Protein AF-A0A348WHV7-F1 (afdb_monomer_lite)

pLDDT: mean 79.46, std 9.99, range [37.06, 93.69]

InterPro domains:
  IPR006008 Inner membrane-spanning protein YciB [PF04279] (10-159)
  IPR006008 Inner membrane-spanning protein YciB [PTHR36917] (11-159)

Foldseek 3Di:
DDQPPDDVVLLVCLVCVLVVQLVVQCVVQQVPWDQDPNDTAGSNLVSLVVSLVSNVVSQVVSCVRRVDDQPLNVVVNVLSCVLSVVCNVVSDPLSVLCSLLVVLCVLLVVLVVCLVVLHQVVCSRCVCVDVDDSVRSSVVSVVSSVVSNVSSVVSVVVSD

Secondary structure (DSSP, 8-state):
-------HHHHHHHHHHHHHHHHHHHHHHTT-EEEETTEEEEHHHHHHHHHHHHHHHHHHHHHHHHS---HHHHHHHHHIIIIIHHHHHH--HHHHHHHHHHHHHHHHHHHHHHHHTT--HHHHHHTT-S---HHHHHHHHHHHHHHHHHHHHHHHHHH-

Organism: NCBI:txid314263

Radius of gyration: 18.77 Å; chains: 1; bounding box: 49×24×53 Å

Sequence (160 aa):
MAEKKINGALKTALELGPIAAFFVAYLWLKDEVFTIGGTEYDGFVVVTAGFIPVFLASIAALWWLTGHLSRMQVVTAVLIVVFGGLSVWFNDPRFFKMKPTIIYLLFGGVLGAGLLRGQSYLQSLMDGLMPLTHEGWMILTRRLMIFFFGLAILNEVIWR

Structure (mmCIF, N/CA/C/O backbone):
data_AF-A0A348WHV7-F1
#
_entry.id   AF-A0A348WHV7-F1
#
loop_
_atom_site.group_PDB
_atom_site.id
_atom_site.type_symbol
_atom_site.label_atom_id
_atom_site.label_alt_id
_atom_site.label_comp_id
_atom_site.label_asym_id
_atom_site.label_entity_id
_atom_site.label_seq_id
_atom_site.pdbx_PDB_ins_code
_atom_site.Cartn_x
_atom_site.Cartn_y
_atom_site.Cartn_z
_atom_site.occupancy
_atom_site.B_iso_or_equiv
_atom_site.auth_seq_id
_atom_site.auth_comp_id
_atom_site.auth_asym_id
_atom_site.auth_atom_id
_atom_site.pdbx_PDB_model_num
ATOM 1 N N . MET A 1 1 ? -0.502 -4.013 29.887 1.00 39.75 1 MET A N 1
ATOM 2 C CA . MET A 1 1 ? 0.870 -3.956 29.341 1.00 39.75 1 MET A CA 1
ATOM 3 C C . MET A 1 1 ? 1.260 -2.493 29.258 1.00 39.75 1 MET A C 1
ATOM 5 O O . MET A 1 1 ? 0.430 -1.705 28.830 1.00 39.75 1 MET A O 1
ATOM 9 N N . ALA A 1 2 ? 2.426 -2.123 29.788 1.00 37.06 2 ALA A N 1
ATOM 10 C CA . ALA A 1 2 ? 2.816 -0.727 29.972 1.00 37.06 2 ALA A CA 1
ATOM 11 C C . ALA A 1 2 ? 3.016 -0.026 28.621 1.00 37.06 2 ALA A C 1
ATOM 13 O O . ALA A 1 2 ? 3.843 -0.446 27.814 1.00 37.06 2 ALA A O 1
ATOM 14 N N . GLU A 1 3 ? 2.251 1.037 28.395 1.00 44.38 3 GLU A N 1
ATOM 15 C CA . GLU A 1 3 ? 2.344 1.915 27.235 1.00 44.38 3 GLU A CA 1
ATOM 16 C C . GLU A 1 3 ? 3.690 2.656 27.302 1.00 44.38 3 GLU A C 1
ATOM 18 O O . GLU A 1 3 ? 3.864 3.653 28.007 1.00 44.38 3 GLU A O 1
ATOM 23 N N . LYS A 1 4 ? 4.714 2.091 26.654 1.00 51.78 4 LYS A N 1
ATOM 24 C CA . LYS A 1 4 ? 6.055 2.674 26.629 1.00 51.78 4 LYS A CA 1
ATOM 25 C C . LYS A 1 4 ? 5.971 3.930 25.763 1.00 51.78 4 LYS A C 1
ATOM 27 O O . LYS A 1 4 ? 5.849 3.829 24.546 1.00 51.78 4 LYS A O 1
ATOM 32 N N . LYS A 1 5 ? 5.994 5.113 26.393 1.00 51.97 5 LYS A N 1
ATOM 33 C CA . LYS A 1 5 ? 6.048 6.418 25.712 1.00 51.97 5 LYS A CA 1
ATOM 34 C C . LYS A 1 5 ? 7.290 6.475 24.823 1.00 51.97 5 LYS A C 1
ATOM 36 O O . LYS A 1 5 ? 8.373 6.846 25.268 1.00 51.97 5 LYS A O 1
ATOM 41 N N . ILE A 1 6 ? 7.144 6.064 23.571 1.00 57.75 6 ILE A N 1
ATOM 42 C CA . ILE A 1 6 ? 8.167 6.250 22.550 1.00 57.75 6 ILE A CA 1
ATOM 43 C C . ILE A 1 6 ? 8.240 7.738 22.242 1.00 57.75 6 ILE A C 1
ATOM 45 O O . ILE A 1 6 ? 7.222 8.424 22.149 1.00 57.75 6 ILE A O 1
ATOM 49 N N . ASN A 1 7 ? 9.462 8.231 22.076 1.00 72.88 7 ASN A N 1
ATOM 50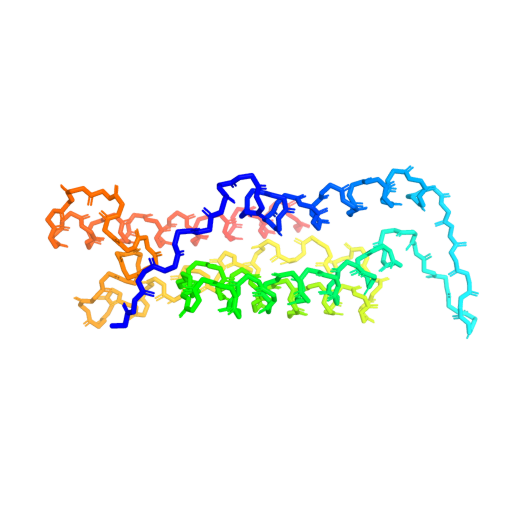 C CA . ASN A 1 7 ? 9.702 9.581 21.605 1.00 72.88 7 ASN A CA 1
ATOM 51 C C . ASN A 1 7 ? 9.074 9.714 20.207 1.00 72.88 7 ASN A C 1
ATOM 53 O O . ASN A 1 7 ? 9.477 8.990 19.298 1.00 72.88 7 ASN A O 1
ATOM 57 N N . GLY A 1 8 ? 8.067 10.575 20.031 1.00 72.69 8 GLY A N 1
ATOM 58 C CA . GLY A 1 8 ? 7.289 10.662 18.784 1.00 72.69 8 GLY A CA 1
ATOM 59 C C . GLY A 1 8 ? 8.166 10.820 17.537 1.00 72.69 8 GLY A C 1
ATOM 60 O O . GLY A 1 8 ? 7.876 10.230 16.503 1.00 72.69 8 GLY A O 1
ATOM 61 N N . ALA A 1 9 ? 9.311 11.496 17.677 1.00 77.69 9 ALA A N 1
ATOM 62 C CA . ALA A 1 9 ? 10.325 11.616 16.634 1.00 77.69 9 ALA A CA 1
ATOM 63 C C . ALA A 1 9 ? 10.905 10.265 16.172 1.00 77.69 9 ALA A C 1
ATOM 65 O O . ALA A 1 9 ? 11.105 10.071 14.978 1.00 77.69 9 ALA A O 1
ATOM 66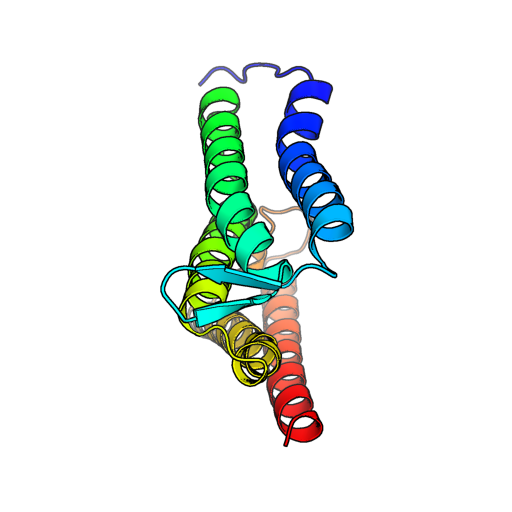 N N . LEU A 1 10 ? 11.137 9.314 17.084 1.00 74.81 10 LEU A N 1
ATOM 67 C CA . LEU A 1 10 ? 11.641 7.977 16.750 1.00 74.81 10 LEU A CA 1
ATOM 68 C C . LEU A 1 10 ? 10.591 7.158 15.991 1.00 74.81 10 LEU A C 1
ATOM 70 O O . LEU A 1 10 ? 10.928 6.461 15.039 1.00 74.81 10 LEU A O 1
ATOM 74 N N . LYS A 1 11 ? 9.316 7.271 16.383 1.00 71.75 11 LYS A N 1
ATOM 75 C CA . LYS A 1 11 ? 8.206 6.630 15.667 1.00 71.75 11 LYS A CA 1
ATOM 76 C C . LYS A 1 11 ? 8.105 7.171 14.239 1.00 71.75 11 LYS A C 1
ATOM 78 O O . LYS A 1 11 ? 8.117 6.395 13.292 1.00 71.75 11 LYS A O 1
ATOM 83 N N . THR A 1 12 ? 8.099 8.494 14.091 1.00 78.19 12 THR A N 1
ATOM 84 C CA . THR A 1 12 ? 8.073 9.159 12.785 1.00 78.19 12 THR A CA 1
ATOM 85 C C . THR A 1 12 ? 9.288 8.791 11.934 1.00 78.19 12 THR A C 1
ATOM 87 O O . THR A 1 12 ? 9.139 8.515 10.749 1.00 78.19 12 THR A O 1
ATOM 90 N N . ALA A 1 13 ? 10.485 8.729 12.525 1.00 80.69 13 ALA A N 1
ATOM 91 C CA . ALA A 1 13 ? 11.700 8.326 11.821 1.00 80.69 13 ALA A CA 1
ATOM 92 C C . ALA A 1 13 ? 11.646 6.870 11.335 1.00 80.69 13 ALA A C 1
ATOM 94 O O . ALA A 1 13 ? 12.113 6.585 10.240 1.00 80.69 13 ALA A O 1
ATOM 95 N N . LEU A 1 14 ? 11.059 5.952 12.106 1.00 74.62 14 LEU A N 1
ATOM 96 C CA . LEU A 1 14 ? 10.888 4.557 11.688 1.00 74.62 14 LEU A CA 1
ATOM 97 C C . LEU A 1 14 ? 9.803 4.381 10.618 1.00 74.62 14 LEU A C 1
ATOM 99 O O . LEU A 1 14 ? 9.926 3.495 9.778 1.00 74.62 14 LEU A O 1
ATOM 103 N N . GLU A 1 15 ? 8.764 5.218 10.622 1.00 76.19 15 GLU A N 1
ATOM 104 C CA . GLU A 1 15 ? 7.695 5.181 9.616 1.00 76.19 15 GLU A CA 1
ATOM 105 C C . GLU A 1 15 ? 8.115 5.845 8.292 1.00 76.19 15 GLU A C 1
ATOM 107 O O . GLU A 1 15 ? 7.880 5.289 7.219 1.00 76.19 15 GLU A O 1
ATOM 112 N N . LEU A 1 16 ? 8.768 7.011 8.348 1.00 80.88 16 LEU A N 1
ATOM 113 C CA . LEU A 1 16 ? 9.193 7.769 7.162 1.00 80.88 16 LEU A CA 1
ATOM 114 C C . LEU A 1 16 ? 10.593 7.402 6.669 1.00 80.88 16 LEU A C 1
ATOM 116 O O . LEU A 1 16 ? 10.876 7.573 5.486 1.00 80.88 16 LEU A O 1
ATOM 120 N N . GLY A 1 17 ? 11.468 6.905 7.540 1.00 81.31 17 GLY A N 1
ATOM 121 C CA . GLY A 1 17 ? 12.864 6.595 7.223 1.00 81.31 17 GLY A CA 1
ATOM 122 C C . GLY A 1 17 ? 13.029 5.641 6.040 1.00 81.31 17 GLY A C 1
ATOM 123 O O . GLY A 1 17 ? 13.754 5.989 5.110 1.00 81.31 17 GLY A O 1
ATOM 124 N N . PRO A 1 18 ? 12.328 4.492 5.995 1.00 80.06 18 PRO A N 1
ATOM 125 C CA . PRO A 1 18 ? 12.404 3.566 4.864 1.00 80.06 18 PRO A CA 1
ATOM 126 C C . PRO A 1 18 ? 11.937 4.198 3.561 1.00 80.06 18 PRO A C 1
ATOM 128 O O . PRO A 1 18 ? 12.527 3.968 2.511 1.00 80.06 18 PRO A O 1
ATOM 131 N N . ILE A 1 19 ? 10.878 5.005 3.632 1.00 82.31 19 ILE A N 1
ATOM 132 C CA . ILE A 1 19 ? 10.289 5.669 2.470 1.00 82.31 19 ILE A CA 1
ATOM 133 C C . ILE A 1 19 ? 11.267 6.717 1.933 1.00 82.31 19 ILE A C 1
ATOM 135 O O . ILE A 1 19 ? 11.534 6.757 0.736 1.00 82.31 19 ILE A O 1
ATOM 139 N N . ALA A 1 20 ? 11.854 7.529 2.813 1.00 84.44 20 ALA A N 1
ATOM 140 C CA . ALA A 1 20 ? 12.868 8.507 2.443 1.00 84.44 20 ALA A CA 1
ATOM 141 C C . ALA A 1 20 ? 14.120 7.829 1.864 1.00 84.44 20 ALA A C 1
ATOM 143 O O . ALA A 1 20 ? 14.610 8.244 0.817 1.00 84.44 20 ALA A O 1
ATOM 144 N N . ALA A 1 21 ? 14.598 6.752 2.496 1.00 82.88 21 ALA A N 1
ATOM 145 C CA . ALA A 1 21 ? 15.736 5.974 2.014 1.00 82.88 21 ALA A CA 1
ATOM 146 C C . ALA A 1 21 ? 15.470 5.364 0.630 1.00 82.88 21 ALA A C 1
ATOM 148 O O . ALA A 1 21 ? 16.330 5.444 -0.244 1.00 82.88 21 ALA A O 1
ATOM 149 N N . PHE A 1 22 ? 14.265 4.828 0.402 1.00 82.50 22 PHE A N 1
ATOM 150 C CA . PHE A 1 22 ? 13.832 4.362 -0.916 1.00 82.50 22 PHE A CA 1
ATOM 151 C C . PHE A 1 22 ? 13.867 5.476 -1.950 1.00 82.50 22 PHE A C 1
ATOM 153 O O . PHE A 1 22 ? 14.415 5.277 -3.024 1.00 82.50 22 PHE A O 1
ATOM 160 N N . PHE A 1 23 ? 13.316 6.649 -1.633 1.00 82.06 23 PHE A N 1
ATOM 161 C CA . PHE A 1 23 ? 13.299 7.776 -2.561 1.00 82.06 23 PHE A CA 1
ATOM 162 C C . PHE A 1 23 ? 14.706 8.247 -2.929 1.00 82.06 23 PHE A C 1
ATOM 164 O O . PHE A 1 23 ? 14.975 8.478 -4.104 1.00 82.06 23 PHE A O 1
ATOM 171 N N . VAL A 1 24 ? 15.607 8.358 -1.950 1.00 85.38 24 VAL A N 1
ATOM 172 C CA . VAL A 1 24 ? 17.004 8.745 -2.197 1.00 85.38 24 VAL A CA 1
ATOM 173 C C . VAL A 1 24 ? 17.702 7.704 -3.071 1.00 85.38 24 VAL A C 1
ATOM 175 O O . VAL A 1 24 ? 18.287 8.061 -4.091 1.00 85.38 24 VAL A O 1
ATOM 178 N N . ALA A 1 25 ? 17.584 6.419 -2.726 1.00 80.75 25 ALA A N 1
ATOM 179 C CA . ALA A 1 25 ? 18.166 5.335 -3.512 1.00 80.75 25 ALA A CA 1
ATOM 180 C C . ALA A 1 25 ? 17.583 5.281 -4.934 1.00 80.75 25 ALA A C 1
ATOM 182 O O . ALA A 1 25 ? 18.325 5.130 -5.899 1.00 80.75 25 ALA A O 1
ATOM 183 N N . TYR A 1 26 ? 16.269 5.470 -5.076 1.00 79.88 26 TYR A N 1
ATOM 184 C CA . TYR A 1 26 ? 15.592 5.500 -6.366 1.00 79.88 26 TYR A CA 1
ATOM 185 C C . TYR A 1 26 ? 16.087 6.656 -7.228 1.00 79.88 26 TYR A C 1
ATOM 187 O O . TYR A 1 26 ? 16.448 6.438 -8.374 1.00 79.88 26 TYR A O 1
ATOM 195 N N . LEU A 1 27 ? 16.170 7.87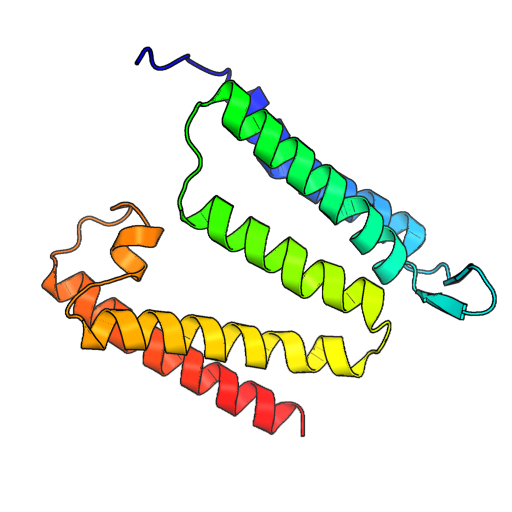5 -6.693 1.00 81.06 27 LEU A N 1
ATOM 196 C CA . LEU A 1 27 ? 16.641 9.026 -7.465 1.00 81.06 27 LEU A CA 1
ATOM 197 C C . LEU A 1 27 ? 18.089 8.879 -7.940 1.00 81.06 27 LEU A C 1
ATOM 199 O O . LEU A 1 27 ? 18.415 9.399 -9.002 1.00 81.06 27 LEU A O 1
ATOM 203 N N . TRP A 1 28 ? 18.935 8.182 -7.180 1.00 80.88 28 TRP A N 1
ATOM 204 C CA . TRP A 1 28 ? 20.326 7.931 -7.557 1.00 80.88 28 TRP A CA 1
ATOM 205 C C . TRP A 1 28 ? 20.494 6.814 -8.579 1.00 80.88 28 TRP A C 1
ATOM 207 O O . TRP A 1 28 ? 21.393 6.891 -9.406 1.00 80.88 28 TRP A O 1
ATOM 217 N N . LEU A 1 29 ? 19.653 5.783 -8.518 1.00 77.50 29 LEU A N 1
ATOM 218 C CA . LEU A 1 29 ? 19.841 4.560 -9.296 1.00 77.50 29 LEU A CA 1
ATOM 219 C C . LEU A 1 29 ? 18.843 4.426 -10.452 1.00 77.50 29 LEU A C 1
ATOM 221 O O . LEU A 1 29 ? 19.023 3.550 -11.281 1.00 77.50 29 LEU A O 1
ATOM 225 N N . LYS A 1 30 ? 17.800 5.265 -10.544 1.00 70.50 30 LYS A N 1
ATOM 226 C CA . LYS A 1 30 ? 16.719 5.121 -11.543 1.00 70.50 30 LYS A CA 1
ATOM 227 C C . LYS A 1 30 ? 17.180 5.142 -13.001 1.00 70.50 30 LYS A C 1
ATOM 229 O O . LYS A 1 30 ? 16.470 4.598 -13.835 1.00 70.50 30 LYS A O 1
ATOM 234 N N . ASP A 1 31 ? 18.306 5.791 -13.293 1.00 71.94 31 ASP A N 1
ATOM 235 C CA . ASP A 1 31 ? 18.845 5.924 -14.653 1.00 71.94 31 ASP A CA 1
ATOM 236 C C . ASP A 1 31 ? 19.938 4.869 -14.946 1.00 71.94 31 ASP A C 1
ATOM 238 O O . ASP A 1 31 ? 20.466 4.815 -16.054 1.00 71.94 31 ASP A O 1
ATOM 242 N N . GLU A 1 32 ? 20.269 4.020 -13.966 1.00 73.81 32 GLU A N 1
ATOM 243 C CA . GLU A 1 32 ? 21.269 2.954 -14.070 1.00 73.81 32 GLU A CA 1
ATOM 244 C C . GLU A 1 32 ? 20.595 1.605 -14.371 1.00 73.81 32 GLU A C 1
ATOM 246 O O . GLU A 1 32 ? 19.593 1.234 -13.751 1.00 73.81 32 GLU A O 1
ATOM 251 N N . VAL A 1 33 ? 21.184 0.840 -15.293 1.00 70.25 33 VAL A N 1
ATOM 252 C CA . VAL A 1 33 ? 20.780 -0.538 -15.603 1.00 70.25 33 VAL A CA 1
ATOM 253 C C . VAL A 1 33 ? 21.879 -1.472 -15.116 1.00 70.25 33 VAL A C 1
ATOM 255 O O . VAL A 1 33 ? 23.034 -1.366 -15.525 1.00 70.25 33 VAL A O 1
ATOM 258 N N . PHE A 1 34 ? 21.523 -2.393 -14.226 1.00 69.62 34 PHE A N 1
ATOM 259 C CA . PHE A 1 34 ? 22.458 -3.322 -13.605 1.00 69.62 34 PHE A CA 1
ATOM 260 C C . PHE A 1 34 ? 22.374 -4.689 -14.270 1.00 69.62 34 PHE A C 1
ATOM 262 O O . PHE A 1 34 ? 21.356 -5.375 -14.185 1.00 69.62 34 PHE A O 1
ATOM 269 N N . THR A 1 35 ? 23.467 -5.133 -14.885 1.00 67.44 35 THR A N 1
ATOM 270 C CA . THR A 1 35 ? 23.556 -6.479 -15.457 1.00 67.44 35 THR A CA 1
ATOM 271 C C . THR A 1 35 ? 24.023 -7.462 -14.382 1.00 67.44 35 THR A C 1
ATOM 273 O O . THR A 1 35 ? 25.215 -7.581 -14.104 1.00 67.44 35 THR A O 1
ATOM 276 N N . ILE A 1 36 ? 23.091 -8.182 -13.754 1.00 65.81 36 ILE A N 1
ATOM 277 C CA . ILE A 1 36 ? 23.404 -9.213 -12.752 1.00 65.81 36 ILE A CA 1
ATOM 278 C C . ILE A 1 36 ? 23.172 -10.578 -13.397 1.00 65.81 36 ILE A C 1
ATOM 280 O O . ILE A 1 36 ? 22.057 -10.894 -13.806 1.00 65.81 36 ILE A O 1
ATOM 284 N N . GLY A 1 37 ? 24.227 -11.390 -13.517 1.00 62.28 37 GLY A N 1
ATOM 285 C CA . GLY A 1 37 ? 24.125 -12.769 -14.016 1.00 62.28 37 GLY A CA 1
ATOM 286 C C . GLY A 1 37 ? 23.679 -12.915 -15.479 1.00 62.28 37 GLY A C 1
ATOM 287 O O . GLY A 1 37 ? 23.148 -13.959 -15.839 1.00 62.28 37 GLY A O 1
ATOM 288 N N . GLY A 1 38 ? 23.871 -11.886 -16.316 1.00 66.06 38 GLY A N 1
ATOM 289 C CA . GLY A 1 38 ? 23.441 -11.879 -17.725 1.00 66.06 38 GLY A CA 1
ATOM 290 C C . GLY A 1 38 ? 22.016 -11.363 -17.962 1.00 66.06 38 GLY A C 1
ATOM 291 O O . GLY A 1 38 ? 21.572 -11.326 -19.104 1.00 66.06 38 GLY A O 1
ATOM 292 N N . THR A 1 39 ? 21.318 -10.936 -16.907 1.0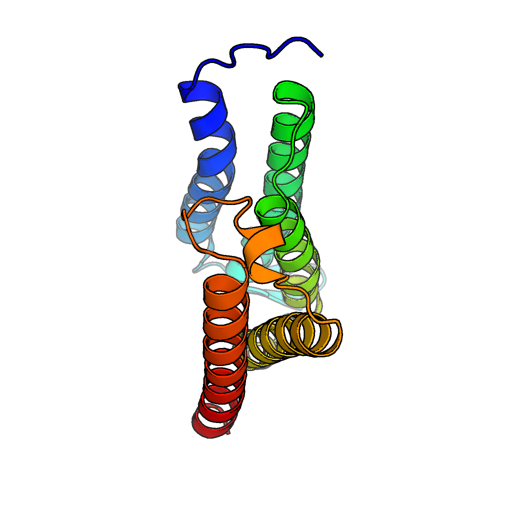0 66.62 39 THR A N 1
ATOM 293 C CA . THR A 1 39 ? 20.006 -10.274 -16.975 1.00 66.62 39 THR A CA 1
ATOM 294 C C . THR A 1 39 ? 20.128 -8.791 -16.638 1.00 66.62 39 THR A C 1
ATOM 296 O O . THR A 1 39 ? 20.776 -8.437 -15.652 1.00 66.62 39 THR A O 1
ATOM 299 N N . GLU A 1 40 ? 19.517 -7.936 -17.458 1.00 71.31 40 GLU A N 1
ATOM 300 C CA . GLU A 1 40 ? 19.440 -6.488 -17.240 1.00 71.31 40 GLU A CA 1
ATOM 301 C C . GLU A 1 40 ? 18.323 -6.173 -16.242 1.00 71.31 40 GLU A C 1
ATOM 303 O O . GLU A 1 40 ? 17.156 -6.495 -16.472 1.00 71.31 40 GLU A O 1
ATOM 308 N N . TYR A 1 41 ? 18.681 -5.562 -15.116 1.00 68.56 41 TYR A N 1
ATOM 309 C CA . TYR A 1 41 ? 17.739 -5.068 -14.121 1.00 68.56 41 TYR A CA 1
ATOM 310 C C . TYR A 1 41 ? 17.727 -3.548 -14.152 1.00 68.56 41 TYR A C 1
ATOM 312 O O . TYR A 1 41 ? 18.761 -2.913 -13.945 1.00 68.56 41 TYR A O 1
ATOM 320 N N . ASP A 1 42 ? 16.547 -2.963 -14.335 1.00 72.19 42 ASP A N 1
ATOM 321 C CA . ASP A 1 42 ? 16.371 -1.529 -14.132 1.00 72.19 42 ASP A CA 1
ATOM 322 C C . ASP A 1 42 ? 16.698 -1.152 -12.683 1.00 72.19 42 ASP A C 1
ATOM 324 O O . ASP A 1 42 ? 16.372 -1.881 -11.736 1.00 72.19 42 ASP A O 1
ATOM 328 N N . GLY A 1 43 ? 17.262 0.038 -12.482 1.00 69.31 43 GLY A N 1
ATOM 329 C CA . GLY A 1 43 ? 17.545 0.574 -11.155 1.00 69.31 43 GLY A CA 1
ATOM 330 C C . GLY A 1 43 ? 16.328 0.605 -10.229 1.00 69.31 43 GLY A C 1
ATOM 331 O O . GLY A 1 43 ? 16.462 0.419 -9.020 1.00 69.31 43 GLY A O 1
ATOM 332 N N . PHE A 1 44 ? 15.112 0.716 -10.777 1.00 73.31 44 PHE A N 1
ATOM 333 C CA . PHE A 1 44 ? 13.879 0.556 -10.003 1.00 73.31 44 PHE A CA 1
ATOM 334 C C . PHE A 1 44 ? 13.783 -0.820 -9.319 1.00 73.31 44 PHE A C 1
ATOM 336 O O . PHE A 1 44 ? 13.386 -0.909 -8.153 1.00 73.31 44 PHE A O 1
ATOM 343 N N . VAL A 1 45 ? 14.126 -1.900 -10.026 1.00 78.00 45 VAL A N 1
ATOM 344 C CA . VAL A 1 45 ? 14.041 -3.271 -9.507 1.00 78.00 45 VAL A CA 1
ATOM 345 C C . VAL A 1 45 ? 15.065 -3.486 -8.401 1.00 78.00 45 VAL A C 1
ATOM 347 O O . VAL A 1 45 ? 14.712 -3.995 -7.336 1.00 78.00 45 VAL A O 1
ATOM 350 N N . VAL A 1 46 ? 16.295 -3.018 -8.608 1.00 78.38 46 VAL A N 1
ATOM 351 C CA . VAL A 1 46 ? 17.374 -3.095 -7.612 1.00 78.38 46 VAL A CA 1
ATOM 352 C C . VAL A 1 46 ? 17.003 -2.329 -6.342 1.00 78.38 46 VAL A C 1
ATOM 354 O O . VAL A 1 46 ? 17.109 -2.853 -5.232 1.00 78.38 46 VAL A O 1
ATOM 357 N N . VAL A 1 47 ? 16.489 -1.108 -6.492 1.00 79.94 47 VAL A N 1
ATOM 358 C CA . VAL A 1 47 ? 16.074 -0.278 -5.355 1.00 79.94 47 VAL A CA 1
ATOM 359 C C . VAL A 1 47 ? 14.880 -0.891 -4.626 1.00 79.94 47 VAL A C 1
ATOM 361 O O . VAL A 1 47 ? 14.852 -0.907 -3.396 1.00 79.94 47 VAL A O 1
ATOM 364 N N . THR A 1 48 ? 13.916 -1.457 -5.354 1.00 80.81 48 THR A N 1
ATOM 365 C CA . THR A 1 48 ? 12.781 -2.171 -4.752 1.00 80.81 48 THR A CA 1
ATOM 366 C C . THR A 1 48 ? 13.249 -3.395 -3.963 1.00 80.81 48 THR A C 1
ATOM 368 O O . THR A 1 48 ? 12.792 -3.607 -2.839 1.00 80.81 48 THR A O 1
ATOM 371 N N . ALA A 1 49 ? 14.195 -4.167 -4.506 1.00 82.31 49 ALA A N 1
ATOM 372 C CA . ALA A 1 49 ? 14.772 -5.331 -3.840 1.00 82.31 49 ALA A CA 1
ATOM 373 C C . ALA A 1 49 ? 15.483 -4.961 -2.530 1.00 82.31 49 ALA A C 1
ATOM 375 O O . ALA A 1 49 ? 15.344 -5.681 -1.545 1.00 82.31 49 ALA A O 1
ATOM 376 N N . GLY A 1 50 ? 16.192 -3.827 -2.492 1.00 83.19 50 GLY A N 1
ATOM 377 C CA . GLY A 1 50 ? 16.817 -3.306 -1.272 1.00 83.19 50 GLY A CA 1
ATOM 378 C C . GLY A 1 50 ? 15.819 -2.690 -0.285 1.00 83.19 50 GLY A C 1
ATOM 379 O O . GLY A 1 50 ? 15.980 -2.810 0.928 1.00 83.19 50 GLY A O 1
ATOM 380 N N . PHE A 1 51 ? 14.751 -2.068 -0.778 1.00 84.81 51 PHE A N 1
ATOM 381 C CA . PHE A 1 51 ? 13.752 -1.427 0.072 1.00 84.81 51 PHE A CA 1
ATOM 382 C C . PHE A 1 51 ? 12.896 -2.409 0.856 1.00 84.81 51 PHE A C 1
ATOM 384 O O . PHE A 1 51 ? 12.643 -2.160 2.029 1.00 84.81 51 PHE A O 1
ATOM 391 N N . ILE A 1 52 ? 12.470 -3.521 0.254 1.00 86.38 52 ILE A N 1
ATOM 392 C CA . ILE A 1 52 ? 11.630 -4.519 0.934 1.00 86.38 52 ILE A CA 1
ATOM 393 C C . ILE A 1 52 ? 12.236 -4.978 2.278 1.00 86.38 52 ILE A C 1
ATOM 395 O O . ILE A 1 52 ? 11.538 -4.876 3.289 1.00 86.38 52 ILE A O 1
ATOM 399 N N . PRO A 1 53 ? 13.503 -5.439 2.363 1.00 87.06 53 PRO A N 1
ATOM 400 C CA . PRO A 1 53 ? 14.091 -5.864 3.630 1.00 87.06 53 PRO A CA 1
ATOM 401 C C . PRO A 1 53 ? 14.279 -4.704 4.613 1.00 87.06 53 PRO A C 1
ATOM 403 O O . PRO A 1 53 ? 14.049 -4.893 5.805 1.00 87.06 53 PRO A O 1
ATOM 406 N N . VAL A 1 54 ? 14.628 -3.500 4.143 1.00 86.56 54 VAL A N 1
ATOM 407 C CA . VAL A 1 54 ? 14.744 -2.309 5.007 1.00 86.56 54 VAL A CA 1
ATOM 408 C C . VAL A 1 54 ? 13.387 -1.940 5.604 1.00 86.56 54 VAL A C 1
ATOM 410 O O . VAL A 1 54 ? 13.268 -1.742 6.810 1.00 86.56 54 VAL A O 1
ATOM 413 N N . PHE A 1 55 ? 12.344 -1.908 4.779 1.00 87.44 55 PHE A N 1
ATOM 414 C CA . PHE A 1 55 ? 10.978 -1.631 5.195 1.00 87.44 55 PHE A CA 1
ATOM 415 C C . PHE A 1 55 ? 10.475 -2.664 6.209 1.00 87.44 55 PHE A C 1
ATOM 417 O O . PHE A 1 55 ? 9.930 -2.297 7.251 1.00 87.44 55 PHE A O 1
ATOM 424 N N . LEU A 1 56 ? 10.709 -3.954 5.947 1.00 88.00 56 LEU A N 1
ATOM 425 C CA . LEU A 1 56 ? 10.372 -5.025 6.883 1.00 88.00 56 LEU A CA 1
ATOM 426 C C . LEU A 1 56 ? 11.137 -4.904 8.202 1.00 88.00 56 LEU A C 1
ATOM 428 O O . LEU A 1 56 ? 10.533 -5.066 9.261 1.00 88.00 56 LEU A O 1
ATOM 432 N N . ALA A 1 57 ? 12.431 -4.583 8.159 1.00 88.25 57 ALA A N 1
ATOM 433 C CA . ALA A 1 57 ? 13.234 -4.367 9.357 1.00 88.25 57 ALA A CA 1
ATOM 434 C C . ALA A 1 57 ? 12.710 -3.181 10.178 1.00 88.25 57 ALA A C 1
ATOM 436 O O . ALA A 1 57 ? 12.620 -3.274 11.400 1.00 88.25 57 ALA A O 1
ATOM 437 N N . SER A 1 58 ? 12.295 -2.092 9.529 1.00 84.62 58 SER A N 1
ATOM 438 C CA . SER A 1 58 ? 11.709 -0.938 10.213 1.00 84.62 58 SER A CA 1
ATOM 439 C C . SER A 1 58 ? 10.340 -1.235 10.812 1.00 84.62 58 SER A C 1
ATOM 441 O O . SER A 1 58 ? 10.088 -0.826 11.943 1.00 84.62 58 SER A O 1
ATOM 443 N N . ILE A 1 59 ? 9.486 -2.001 10.128 1.00 85.25 59 ILE A N 1
ATOM 444 C CA . ILE A 1 59 ? 8.219 -2.483 10.698 1.00 85.25 59 ILE A CA 1
ATOM 445 C C . ILE A 1 59 ? 8.466 -3.423 11.882 1.00 85.25 59 ILE A C 1
ATOM 447 O O . ILE A 1 59 ? 7.792 -3.305 12.904 1.00 85.25 59 ILE A O 1
ATOM 451 N N . ALA A 1 60 ? 9.441 -4.328 11.785 1.00 86.12 60 ALA A N 1
ATOM 452 C CA . ALA A 1 60 ? 9.801 -5.231 12.874 1.00 86.12 60 ALA A CA 1
ATOM 453 C C . ALA A 1 60 ? 10.366 -4.468 14.082 1.00 86.12 60 ALA A C 1
ATOM 455 O O . ALA A 1 60 ? 9.985 -4.740 15.220 1.00 86.12 60 ALA A O 1
ATOM 456 N N . ALA A 1 61 ? 11.220 -3.469 13.845 1.00 85.00 61 ALA A N 1
ATOM 457 C CA . ALA A 1 61 ? 11.734 -2.586 14.885 1.00 85.00 61 ALA A CA 1
ATOM 458 C C . ALA A 1 61 ? 10.609 -1.768 15.530 1.00 85.00 61 ALA A C 1
ATOM 460 O O . ALA A 1 61 ? 10.550 -1.668 16.755 1.00 85.00 61 ALA A O 1
ATOM 461 N N . LEU A 1 62 ? 9.684 -1.233 14.724 1.00 81.25 62 LEU A N 1
ATOM 462 C CA . LEU A 1 62 ? 8.507 -0.525 15.218 1.00 81.25 62 LEU A CA 1
ATOM 463 C C . LEU A 1 62 ? 7.683 -1.441 16.120 1.00 81.25 62 LEU A C 1
ATOM 465 O O . LEU A 1 62 ? 7.396 -1.056 17.245 1.00 81.25 62 LEU A O 1
ATOM 469 N N . TRP A 1 63 ? 7.389 -2.664 15.674 1.00 84.06 63 TRP A N 1
ATOM 470 C CA . TRP A 1 63 ? 6.659 -3.654 16.461 1.00 84.06 63 TRP A CA 1
ATOM 471 C C . TRP A 1 63 ? 7.356 -3.994 17.777 1.00 84.06 63 TRP A C 1
ATOM 473 O O . TRP A 1 63 ? 6.699 -4.068 18.812 1.00 84.06 63 TRP A O 1
ATOM 483 N N . TRP A 1 64 ? 8.680 -4.152 17.766 1.00 83.94 64 TRP A N 1
ATOM 484 C CA . TRP A 1 64 ? 9.436 -4.447 18.981 1.00 83.94 64 TRP A CA 1
ATOM 485 C C . TRP A 1 64 ? 9.431 -3.275 19.974 1.00 83.94 64 TRP A C 1
ATOM 487 O O . TRP A 1 64 ? 9.425 -3.481 21.188 1.00 83.94 64 TRP A O 1
ATOM 497 N N . LEU A 1 65 ? 9.394 -2.040 19.467 1.00 78.44 65 LEU A N 1
ATOM 498 C CA . LEU A 1 65 ? 9.368 -0.826 20.278 1.00 78.44 65 LEU A CA 1
ATOM 499 C C . LEU A 1 65 ? 7.966 -0.506 20.815 1.00 78.44 65 LEU A C 1
ATOM 501 O O . LEU A 1 65 ? 7.836 -0.206 22.003 1.00 78.44 65 LEU A O 1
ATOM 505 N N . THR A 1 66 ? 6.932 -0.535 19.964 1.00 74.88 66 THR A N 1
ATOM 506 C CA . THR A 1 66 ? 5.544 -0.166 20.310 1.00 74.88 66 THR A CA 1
ATOM 507 C C . THR A 1 66 ? 4.746 -1.329 20.888 1.00 74.88 66 THR A C 1
ATOM 509 O O . THR A 1 66 ? 3.734 -1.099 21.545 1.00 74.88 66 THR A O 1
ATOM 512 N N . GLY A 1 67 ? 5.142 -2.576 20.615 1.00 73.38 67 GLY A N 1
ATOM 513 C CA . GLY A 1 67 ? 4.364 -3.778 20.931 1.00 73.38 67 GLY A CA 1
ATOM 514 C C . GLY A 1 67 ? 3.043 -3.888 20.158 1.00 73.38 67 GLY A C 1
ATOM 515 O O . GLY A 1 67 ? 2.266 -4.809 20.401 1.00 73.38 67 GLY A O 1
ATOM 516 N N . HIS A 1 68 ? 2.768 -2.961 19.237 1.00 70.56 68 HIS A N 1
ATOM 517 C CA . HIS A 1 68 ? 1.502 -2.860 18.524 1.00 70.56 68 HIS A CA 1
ATOM 518 C C . HIS A 1 68 ? 1.748 -2.512 17.055 1.00 70.56 68 HIS A C 1
ATOM 520 O O . HIS A 1 68 ? 2.331 -1.472 16.741 1.00 70.56 68 HIS A O 1
ATOM 526 N N . LEU A 1 69 ? 1.283 -3.392 16.170 1.00 75.44 69 LEU A N 1
ATOM 527 C CA . LEU A 1 69 ? 1.195 -3.166 14.731 1.00 75.44 69 LEU A CA 1
ATOM 528 C C . LEU A 1 69 ? -0.268 -2.941 14.378 1.00 75.44 69 LEU A C 1
ATOM 530 O O . LEU A 1 69 ? -1.109 -3.796 14.670 1.00 75.44 69 LEU A O 1
ATOM 534 N N . SER A 1 70 ? -0.570 -1.819 13.725 1.00 74.25 70 SER A N 1
ATOM 535 C CA . SER A 1 70 ? -1.930 -1.602 13.237 1.00 74.25 70 SER A CA 1
ATOM 536 C C . SER A 1 70 ? -2.243 -2.606 12.125 1.00 74.25 70 SER A C 1
ATOM 538 O O . SER A 1 70 ? -1.365 -2.992 11.345 1.00 74.25 70 SER A O 1
ATOM 540 N N . ARG A 1 71 ? -3.508 -3.027 12.002 1.00 79.38 71 ARG A N 1
ATOM 541 C CA . ARG A 1 71 ? -3.914 -3.945 10.919 1.00 79.38 71 ARG A CA 1
ATOM 542 C C . ARG A 1 71 ? -3.569 -3.377 9.540 1.00 79.38 71 ARG A C 1
ATOM 544 O O . ARG A 1 71 ? -3.171 -4.125 8.652 1.00 79.38 71 ARG A O 1
ATOM 551 N N . MET A 1 72 ? -3.655 -2.055 9.386 1.00 81.00 72 MET A N 1
ATOM 552 C CA . MET A 1 72 ? -3.273 -1.359 8.160 1.00 81.00 72 MET A CA 1
ATOM 553 C C . MET A 1 72 ? -1.781 -1.522 7.836 1.00 81.00 72 MET A C 1
ATOM 555 O O . MET A 1 72 ? -1.445 -1.796 6.690 1.00 81.00 72 MET A O 1
ATOM 559 N N . GLN A 1 73 ? -0.888 -1.431 8.829 1.00 79.44 73 GLN A N 1
ATOM 560 C CA . GLN A 1 73 ? 0.551 -1.658 8.628 1.00 79.44 73 GLN A CA 1
ATOM 561 C C . GLN A 1 73 ? 0.851 -3.097 8.205 1.00 79.44 73 GLN A C 1
ATOM 563 O O . GLN A 1 73 ? 1.651 -3.307 7.297 1.00 79.44 73 GLN A O 1
ATOM 568 N N . VAL A 1 74 ? 0.182 -4.082 8.814 1.00 84.06 74 VAL A N 1
ATOM 569 C CA . VAL A 1 74 ? 0.349 -5.498 8.449 1.00 84.06 74 VAL A CA 1
ATOM 570 C C . VAL A 1 74 ? -0.086 -5.741 7.006 1.00 84.06 74 VAL A C 1
ATOM 572 O O . VAL A 1 74 ? 0.658 -6.347 6.239 1.00 84.06 74 VAL A O 1
ATOM 575 N N . VAL A 1 75 ? -1.257 -5.233 6.609 1.00 83.75 75 VAL A N 1
ATOM 576 C CA . VAL A 1 75 ? -1.735 -5.353 5.224 1.00 83.75 75 VAL A CA 1
ATOM 577 C C . VAL A 1 75 ? -0.757 -4.689 4.257 1.00 83.75 75 VAL A C 1
ATOM 579 O O . VAL A 1 75 ? -0.370 -5.313 3.274 1.00 83.75 75 VAL A O 1
ATOM 582 N N . THR A 1 76 ? -0.291 -3.475 4.555 1.00 83.56 76 THR A N 1
ATOM 583 C CA . THR A 1 76 ? 0.708 -2.780 3.730 1.00 83.56 76 THR A CA 1
ATOM 584 C C . THR A 1 76 ? 2.008 -3.574 3.611 1.00 83.56 76 THR A C 1
ATOM 586 O O . THR A 1 76 ? 2.547 -3.689 2.513 1.00 83.56 76 THR A O 1
ATOM 589 N N . ALA A 1 77 ? 2.491 -4.180 4.698 1.00 85.88 77 ALA A N 1
ATOM 590 C CA . ALA A 1 77 ? 3.685 -5.019 4.673 1.00 85.88 77 ALA A CA 1
ATOM 591 C C . ALA A 1 77 ? 3.510 -6.252 3.789 1.00 85.88 77 ALA A C 1
ATOM 593 O O . ALA A 1 77 ? 4.352 -6.512 2.934 1.00 85.88 77 ALA A O 1
ATOM 594 N N . VAL A 1 78 ? 2.393 -6.968 3.936 1.00 87.50 78 VAL A N 1
ATOM 595 C CA . VAL A 1 78 ? 2.076 -8.124 3.088 1.00 87.50 78 VAL A CA 1
ATOM 596 C C . VAL A 1 78 ? 2.008 -7.709 1.620 1.00 87.50 78 VAL A C 1
ATOM 598 O O . VAL A 1 78 ? 2.604 -8.370 0.772 1.00 87.50 78 VAL A O 1
ATOM 601 N N . LEU A 1 79 ? 1.346 -6.591 1.311 1.00 85.19 79 LEU A N 1
ATOM 602 C CA . LEU A 1 79 ? 1.260 -6.077 -0.055 1.00 85.19 79 LEU A CA 1
ATOM 603 C C . LEU A 1 79 ? 2.641 -5.731 -0.621 1.00 85.19 79 LEU A C 1
ATOM 605 O O . LEU A 1 79 ? 2.948 -6.134 -1.738 1.00 85.19 79 LEU A O 1
ATOM 609 N N . ILE A 1 80 ? 3.490 -5.033 0.134 1.00 85.56 80 ILE A N 1
ATOM 610 C CA . ILE A 1 80 ? 4.843 -4.676 -0.313 1.00 85.56 80 ILE A CA 1
ATOM 611 C C . ILE A 1 80 ? 5.696 -5.924 -0.536 1.00 85.56 80 ILE A C 1
ATOM 613 O O . ILE A 1 80 ? 6.402 -5.995 -1.535 1.00 85.56 80 ILE A O 1
ATOM 617 N N . VAL A 1 81 ? 5.616 -6.929 0.335 1.00 85.88 81 VAL A N 1
ATOM 618 C CA . VAL A 1 81 ? 6.388 -8.168 0.166 1.00 85.88 81 VAL A CA 1
ATOM 619 C C . VAL A 1 81 ? 5.916 -8.952 -1.049 1.00 85.88 81 VAL A C 1
ATOM 621 O O . VAL A 1 81 ? 6.734 -9.339 -1.878 1.00 85.88 81 VAL A O 1
ATOM 624 N N . VAL A 1 82 ? 4.605 -9.159 -1.187 1.00 85.06 82 VAL A N 1
ATOM 625 C CA . VAL A 1 82 ? 4.040 -9.941 -2.292 1.00 85.06 82 VAL A CA 1
ATOM 626 C C . VAL A 1 82 ? 4.240 -9.205 -3.612 1.00 85.06 82 VAL A C 1
ATOM 628 O O . VAL A 1 82 ? 4.876 -9.731 -4.520 1.00 85.06 82 VAL A O 1
ATOM 631 N N . PHE A 1 83 ? 3.751 -7.969 -3.728 1.00 82.19 83 PHE A N 1
ATOM 632 C CA . PHE A 1 83 ? 3.814 -7.224 -4.983 1.00 82.19 83 PHE A CA 1
ATOM 633 C C . PHE A 1 83 ? 5.207 -6.680 -5.273 1.00 82.19 83 PHE A C 1
ATOM 635 O O . PHE A 1 83 ? 5.613 -6.680 -6.432 1.00 82.19 83 PHE A O 1
ATOM 642 N N . GLY A 1 84 ? 5.952 -6.230 -4.265 1.00 80.19 84 GLY A N 1
ATOM 643 C CA . GLY A 1 84 ? 7.343 -5.810 -4.427 1.00 80.19 84 GLY A CA 1
ATOM 644 C C . GLY A 1 84 ? 8.236 -6.988 -4.804 1.00 80.19 84 GLY A C 1
ATOM 645 O O . GLY A 1 84 ? 8.954 -6.895 -5.793 1.00 80.19 84 GLY A O 1
ATOM 646 N N . GLY A 1 85 ? 8.119 -8.123 -4.110 1.00 80.94 85 GLY A N 1
ATOM 647 C CA . GLY A 1 85 ? 8.863 -9.343 -4.437 1.00 80.94 85 GLY A CA 1
ATOM 648 C C . GLY A 1 85 ? 8.546 -9.859 -5.840 1.00 80.94 85 GLY A C 1
ATOM 649 O O . GLY A 1 85 ? 9.458 -10.120 -6.619 1.00 80.94 85 GLY A O 1
ATOM 650 N N . LEU A 1 86 ? 7.262 -9.898 -6.216 1.00 79.81 86 LEU A N 1
ATOM 651 C CA . LEU A 1 86 ? 6.845 -10.227 -7.584 1.00 79.81 86 LEU A CA 1
ATOM 652 C C . LEU A 1 86 ? 7.405 -9.250 -8.626 1.00 79.81 86 LEU A C 1
ATOM 654 O O . LEU A 1 86 ? 7.693 -9.668 -9.739 1.00 79.81 86 LEU A O 1
ATOM 658 N N . SER A 1 87 ? 7.592 -7.972 -8.281 1.00 76.69 87 SER A N 1
ATOM 659 C CA . SER A 1 87 ? 8.201 -6.990 -9.199 1.00 76.69 87 SER A CA 1
ATOM 660 C C . SER A 1 87 ? 9.649 -7.321 -9.492 1.00 76.69 87 SER A C 1
ATOM 662 O O . SER A 1 87 ? 10.076 -7.240 -10.638 1.00 76.69 87 SER A O 1
ATOM 664 N N . VAL A 1 88 ? 10.384 -7.685 -8.441 1.00 75.69 88 VAL A N 1
ATOM 665 C CA . VAL A 1 88 ? 11.787 -8.076 -8.550 1.00 75.69 88 VAL A CA 1
ATOM 666 C C . VAL A 1 88 ? 11.909 -9.376 -9.335 1.00 75.69 88 VAL A C 1
ATOM 668 O O . VAL A 1 88 ? 12.793 -9.500 -10.172 1.00 75.69 88 VAL A O 1
ATOM 671 N N . TRP A 1 89 ? 10.986 -10.314 -9.111 1.00 73.56 89 TRP A N 1
ATOM 672 C CA . TRP A 1 89 ? 10.988 -11.610 -9.779 1.00 73.56 89 TRP A CA 1
ATOM 673 C C . TRP A 1 89 ? 10.625 -11.534 -11.265 1.00 73.56 89 TRP A C 1
ATOM 675 O O . TRP A 1 89 ? 11.280 -12.165 -12.087 1.00 73.56 89 TRP A O 1
ATOM 685 N N . PHE A 1 90 ? 9.563 -10.804 -11.620 1.00 72.00 90 PHE A N 1
ATOM 686 C CA . PHE A 1 90 ? 9.083 -10.765 -13.003 1.00 72.00 90 PHE A CA 1
ATOM 687 C C . PHE A 1 90 ? 9.911 -9.852 -13.907 1.00 72.00 90 PHE A C 1
ATOM 689 O O . PHE A 1 90 ? 9.943 -10.121 -15.101 1.00 72.00 90 PHE A O 1
ATOM 696 N N . ASN A 1 91 ? 10.545 -8.796 -13.369 1.00 68.31 91 ASN A N 1
ATOM 697 C CA . ASN A 1 91 ? 11.345 -7.818 -14.129 1.00 68.31 91 ASN A CA 1
ATOM 698 C C . ASN A 1 91 ? 10.691 -7.393 -15.470 1.00 68.31 91 ASN A C 1
ATOM 700 O O . ASN A 1 91 ? 11.369 -7.196 -16.474 1.00 68.31 91 ASN A O 1
ATOM 704 N N . ASP A 1 92 ? 9.351 -7.307 -15.507 1.00 66.75 92 ASP A N 1
ATOM 705 C CA . ASP A 1 92 ? 8.575 -7.087 -16.734 1.00 66.75 92 ASP A CA 1
ATOM 706 C C . ASP A 1 92 ? 7.682 -5.837 -16.590 1.00 66.75 92 ASP A C 1
ATOM 708 O O . ASP A 1 92 ? 6.855 -5.762 -15.665 1.00 66.75 92 ASP A O 1
ATOM 712 N N . PRO A 1 93 ? 7.777 -4.859 -17.513 1.00 64.00 93 PRO A N 1
ATOM 713 C CA . PRO A 1 93 ? 6.939 -3.660 -17.521 1.00 64.00 93 PRO A CA 1
ATOM 714 C C . PRO A 1 93 ? 5.428 -3.939 -17.625 1.00 64.00 93 PRO A C 1
ATOM 716 O O . PRO A 1 93 ? 4.623 -3.097 -17.224 1.00 64.00 93 PRO A O 1
ATOM 719 N N . ARG A 1 94 ? 4.989 -5.104 -18.120 1.00 63.09 94 ARG A N 1
ATOM 720 C CA . ARG A 1 94 ? 3.566 -5.498 -18.130 1.00 63.09 94 ARG A CA 1
ATOM 721 C C . ARG A 1 94 ? 3.045 -5.772 -16.722 1.00 63.09 94 ARG A C 1
ATOM 723 O O . ARG A 1 94 ? 1.912 -5.408 -16.400 1.00 63.09 94 ARG A O 1
ATOM 730 N N . PHE A 1 95 ? 3.886 -6.333 -15.855 1.00 65.75 95 PHE A N 1
ATOM 731 C CA . PHE A 1 95 ? 3.529 -6.619 -14.466 1.00 65.75 95 PHE A CA 1
ATOM 732 C C . PHE A 1 95 ? 3.281 -5.331 -13.668 1.00 65.75 95 PHE A C 1
ATOM 734 O O . PHE A 1 95 ? 2.410 -5.281 -12.798 1.00 65.75 95 PHE A O 1
ATOM 741 N N . PHE A 1 96 ? 3.980 -4.247 -14.020 1.00 63.91 96 PHE A N 1
ATOM 742 C CA . PHE A 1 96 ? 3.746 -2.927 -13.430 1.00 63.91 96 PHE A CA 1
ATOM 743 C C . PHE A 1 96 ? 2.348 -2.383 -13.689 1.00 63.91 96 PHE A C 1
ATOM 745 O O . PHE A 1 96 ? 1.786 -1.711 -12.827 1.00 63.91 96 PHE A O 1
ATOM 752 N N . LYS A 1 97 ? 1.780 -2.688 -14.851 1.00 63.91 97 LYS A N 1
ATOM 753 C CA . LYS A 1 97 ? 0.487 -2.159 -15.276 1.00 63.91 97 LYS A CA 1
ATOM 754 C C . LYS A 1 97 ? -0.701 -3.023 -14.838 1.00 63.91 97 LYS A C 1
ATOM 756 O O . LYS A 1 97 ? -1.777 -2.489 -14.592 1.00 63.91 97 LYS A O 1
ATOM 761 N N . MET A 1 98 ? -0.489 -4.325 -14.631 1.00 73.25 98 MET A N 1
ATOM 762 C CA . MET A 1 98 ? -1.491 -5.234 -14.048 1.00 73.25 98 MET A CA 1
ATOM 763 C C . MET A 1 98 ? -1.598 -5.143 -12.517 1.00 73.25 98 MET A C 1
ATOM 765 O O . MET A 1 98 ? -2.645 -5.463 -11.949 1.00 73.25 98 MET A O 1
ATOM 769 N N . LYS A 1 99 ? -0.535 -4.695 -11.832 1.00 76.25 99 LYS A N 1
ATOM 770 C CA . LYS A 1 99 ? -0.492 -4.523 -10.367 1.00 76.25 99 LYS A CA 1
ATOM 771 C C . LYS A 1 99 ? -1.725 -3.810 -9.787 1.00 76.25 99 LYS A C 1
ATOM 773 O O . LYS A 1 99 ? -2.316 -4.366 -8.859 1.00 76.25 99 LYS A O 1
ATOM 778 N N . PRO A 1 100 ? -2.135 -2.623 -10.288 1.00 77.50 100 PRO A N 1
ATOM 779 C CA . PRO A 1 100 ? -3.283 -1.902 -9.745 1.00 77.50 100 PRO A CA 1
ATOM 780 C C . PRO A 1 100 ? -4.576 -2.710 -9.855 1.00 77.50 100 PRO A C 1
ATOM 782 O O . PRO A 1 100 ? -5.288 -2.816 -8.861 1.00 77.50 100 PRO A O 1
ATOM 785 N N . THR A 1 101 ? -4.842 -3.362 -10.998 1.00 85.62 101 THR A N 1
ATOM 786 C CA . THR A 1 101 ? -6.036 -4.209 -11.176 1.00 85.62 101 THR A CA 1
ATOM 787 C C . THR A 1 101 ? -6.096 -5.313 -10.121 1.00 85.62 101 THR A C 1
ATOM 789 O O . THR A 1 101 ? -7.127 -5.482 -9.472 1.00 85.62 101 THR A O 1
ATOM 792 N N . ILE A 1 102 ? -4.992 -6.039 -9.896 1.00 85.62 102 ILE A N 1
ATOM 793 C CA . ILE A 1 102 ? -4.948 -7.138 -8.915 1.00 85.62 102 ILE A CA 1
ATOM 794 C C . ILE A 1 102 ? -5.205 -6.605 -7.504 1.00 85.62 102 ILE A C 1
ATOM 796 O O . ILE A 1 102 ? -5.995 -7.185 -6.761 1.00 85.62 102 ILE A O 1
ATOM 800 N N . ILE A 1 103 ? -4.574 -5.486 -7.138 1.00 87.00 103 ILE A N 1
ATOM 801 C CA . ILE A 1 103 ? -4.762 -4.860 -5.826 1.00 87.00 103 ILE A CA 1
ATOM 802 C C . ILE A 1 103 ? -6.220 -4.418 -5.651 1.00 87.00 103 ILE A C 1
ATOM 804 O O . ILE A 1 103 ? -6.824 -4.720 -4.624 1.00 87.00 103 ILE A O 1
ATOM 808 N N . TYR A 1 104 ? -6.815 -3.759 -6.647 1.00 88.75 104 TYR A N 1
ATOM 809 C CA . TYR A 1 104 ? -8.209 -3.318 -6.595 1.00 88.75 104 TYR A CA 1
ATOM 810 C C . TYR A 1 104 ? -9.189 -4.487 -6.497 1.00 88.75 104 TYR A C 1
ATOM 812 O O . TYR A 1 104 ? -10.114 -4.429 -5.690 1.00 88.75 104 TYR A O 1
ATOM 820 N N . LEU A 1 105 ? -8.965 -5.572 -7.242 1.00 88.69 105 LEU A N 1
ATOM 821 C CA . LEU A 1 105 ? -9.771 -6.788 -7.129 1.00 88.69 105 LEU A CA 1
ATOM 822 C C . LEU A 1 105 ? -9.621 -7.452 -5.761 1.00 88.69 105 LEU A C 1
ATOM 824 O O . LEU A 1 105 ? -10.612 -7.910 -5.199 1.00 88.69 105 LEU A O 1
ATOM 828 N N . LEU A 1 106 ? -8.411 -7.482 -5.202 1.00 89.00 106 LEU A N 1
ATOM 829 C CA . LEU A 1 106 ? -8.155 -8.072 -3.892 1.00 89.00 106 LEU A CA 1
ATOM 830 C C . LEU A 1 106 ? -8.828 -7.253 -2.785 1.00 89.00 106 LEU A C 1
ATOM 832 O O . LEU A 1 106 ? -9.557 -7.816 -1.973 1.00 89.00 106 LEU A O 1
ATOM 836 N N . PHE A 1 107 ? -8.673 -5.926 -2.786 1.00 88.38 107 PHE A N 1
ATOM 837 C CA . PHE A 1 107 ? -9.368 -5.050 -1.839 1.00 88.38 107 PHE A CA 1
ATOM 838 C C . PHE A 1 107 ? -10.887 -5.104 -2.015 1.00 88.38 107 PHE A C 1
ATOM 840 O O . PHE A 1 107 ? -11.604 -5.286 -1.033 1.00 88.38 107 PHE A O 1
ATOM 847 N N . GLY A 1 108 ? -11.387 -5.002 -3.248 1.00 88.75 108 GLY A N 1
ATOM 848 C CA . GLY A 1 108 ? -12.812 -5.121 -3.552 1.00 88.75 108 GLY A CA 1
ATOM 849 C C . GLY A 1 108 ? -13.385 -6.464 -3.095 1.00 88.75 108 GLY A C 1
ATOM 850 O O . GLY A 1 108 ? -14.415 -6.501 -2.425 1.00 88.75 108 GLY A O 1
ATOM 851 N N . GLY A 1 109 ? -12.678 -7.562 -3.366 1.00 90.62 109 GLY A N 1
ATOM 852 C CA . GLY A 1 109 ? -13.053 -8.914 -2.959 1.00 90.62 109 GLY A CA 1
ATOM 853 C C . GLY A 1 109 ? -13.052 -9.109 -1.444 1.00 90.62 109 GLY A C 1
ATOM 854 O O . GLY A 1 109 ? -14.013 -9.645 -0.902 1.00 90.62 109 GLY A O 1
ATOM 855 N N . VAL A 1 110 ? -12.027 -8.624 -0.738 1.00 88.00 110 VAL A N 1
ATOM 856 C CA . VAL A 1 110 ? -11.946 -8.695 0.731 1.00 88.00 110 VAL A CA 1
ATOM 857 C C . VAL A 1 110 ? -13.059 -7.873 1.385 1.00 88.00 110 VAL A C 1
ATOM 859 O O . VAL A 1 110 ? -13.716 -8.356 2.307 1.00 88.00 110 VAL A O 1
ATOM 862 N N . LEU A 1 111 ? -13.317 -6.655 0.897 1.00 87.88 111 LEU A N 1
ATOM 863 C CA . LEU A 1 111 ? -14.416 -5.822 1.393 1.00 87.88 111 LEU A CA 1
ATOM 864 C C . LEU A 1 111 ? -15.780 -6.459 1.100 1.00 87.88 111 LEU A C 1
ATOM 866 O O . LEU A 1 111 ? -16.658 -6.434 1.962 1.00 87.88 111 LEU A O 1
ATOM 870 N N . GLY A 1 112 ? -15.947 -7.077 -0.071 1.00 89.50 112 GLY A N 1
ATOM 871 C CA . GLY A 1 112 ? -17.157 -7.814 -0.429 1.00 89.50 112 GLY A CA 1
ATOM 872 C C . GLY A 1 112 ? -17.379 -9.062 0.417 1.00 89.50 112 GLY A C 1
ATOM 873 O O . GLY A 1 112 ? -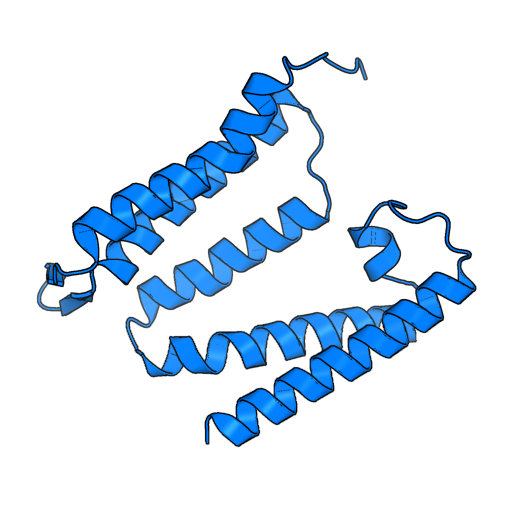18.484 -9.272 0.909 1.00 89.50 112 GLY A O 1
ATOM 874 N N . ALA A 1 113 ? -16.331 -9.845 0.672 1.00 89.31 113 ALA A N 1
ATOM 875 C CA . ALA A 1 113 ? -16.386 -10.992 1.572 1.00 89.31 113 ALA A CA 1
ATOM 876 C C . ALA A 1 113 ? -16.747 -10.571 3.007 1.00 89.31 113 ALA A C 1
ATOM 878 O O . ALA A 1 113 ? -17.563 -11.228 3.654 1.00 89.31 113 ALA A O 1
ATOM 879 N N . GLY A 1 114 ? -16.201 -9.447 3.485 1.00 86.06 114 GLY A N 1
ATOM 880 C CA . GLY A 1 114 ? -16.599 -8.842 4.757 1.00 86.06 114 GLY A CA 1
ATOM 881 C C . GLY A 1 114 ? -18.082 -8.464 4.772 1.00 86.06 114 GLY A C 1
ATOM 882 O O . GLY A 1 114 ? -18.807 -8.842 5.693 1.00 86.06 114 GLY A O 1
ATOM 883 N N . LEU A 1 115 ? -18.558 -7.808 3.709 1.00 87.25 115 LEU A N 1
ATOM 884 C CA . LEU A 1 115 ? -19.953 -7.389 3.577 1.00 87.25 115 LEU A CA 1
ATOM 885 C C . LEU A 1 115 ? -20.923 -8.583 3.570 1.00 87.25 115 LEU A C 1
ATOM 887 O O . LEU A 1 115 ? -21.948 -8.528 4.245 1.00 87.25 115 LEU A O 1
ATOM 891 N N . LEU A 1 116 ? -20.579 -9.677 2.876 1.00 86.31 116 LEU A N 1
ATOM 892 C CA . LEU A 1 116 ? -21.348 -10.931 2.882 1.00 86.31 116 LEU A CA 1
ATOM 893 C C . LEU A 1 116 ? -21.420 -11.566 4.276 1.00 86.31 116 LEU A C 1
ATOM 895 O O . LEU A 1 116 ? -22.410 -12.208 4.616 1.00 86.31 116 LEU A O 1
ATOM 899 N N . ARG A 1 117 ? -20.387 -11.364 5.099 1.00 85.06 117 ARG A N 1
ATOM 900 C CA . ARG A 1 117 ? -20.328 -11.832 6.489 1.00 85.06 117 ARG A CA 1
ATOM 901 C C . ARG A 1 117 ? -20.986 -10.867 7.481 1.00 85.06 117 ARG A C 1
ATOM 903 O O . ARG A 1 117 ? -20.922 -11.107 8.684 1.00 85.06 117 ARG A O 1
ATOM 910 N N . GLY A 1 118 ? -21.575 -9.772 6.997 1.00 81.25 118 GLY A N 1
ATOM 911 C CA . GLY A 1 118 ? -22.175 -8.732 7.831 1.00 81.25 118 GLY A CA 1
ATOM 912 C C . GLY A 1 118 ? -21.157 -7.914 8.630 1.00 81.25 118 GLY A C 1
ATOM 913 O O . GLY A 1 118 ? -21.529 -7.293 9.618 1.00 81.25 118 GLY A O 1
ATOM 914 N N . GLN A 1 119 ? -19.873 -7.928 8.251 1.00 81.81 119 GLN A N 1
ATOM 915 C CA . GLN A 1 119 ? -18.820 -7.210 8.966 1.00 81.81 119 GLN A CA 1
ATOM 916 C C . GLN A 1 119 ? -18.094 -6.204 8.076 1.00 81.81 119 GLN A C 1
ATOM 918 O O . GLN A 1 119 ? -17.661 -6.498 6.964 1.00 81.81 119 GLN A O 1
ATOM 923 N N . SER A 1 120 ? -17.872 -5.009 8.615 1.00 83.56 120 SER A N 1
ATOM 924 C CA . SER A 1 120 ? -17.054 -3.995 7.961 1.00 83.56 120 SER A CA 1
ATOM 925 C C . SER A 1 120 ? -15.572 -4.284 8.199 1.00 83.56 120 SER A C 1
ATOM 927 O O . SER A 1 120 ? -14.991 -3.914 9.219 1.00 83.56 120 SER A O 1
ATOM 929 N N . TYR A 1 121 ? -14.924 -4.943 7.239 1.00 82.81 121 TYR A N 1
ATOM 930 C CA . TYR A 1 121 ? -13.467 -5.113 7.282 1.00 82.81 121 TYR A CA 1
ATOM 931 C C . TYR A 1 121 ? -12.737 -3.773 7.178 1.00 82.81 121 TYR A C 1
ATOM 933 O O . TYR A 1 121 ? -11.655 -3.625 7.738 1.00 82.81 121 TYR A O 1
ATOM 941 N N . LEU A 1 122 ? -13.369 -2.765 6.574 1.00 82.62 122 LEU A N 1
ATOM 942 C CA . LEU A 1 122 ? -12.869 -1.398 6.594 1.00 82.62 122 LEU A CA 1
ATOM 943 C C . LEU A 1 122 ? -12.832 -0.822 8.017 1.00 82.62 122 LEU A C 1
ATOM 945 O O . LEU A 1 122 ? -11.828 -0.235 8.400 1.00 82.62 122 LEU A O 1
ATOM 949 N N . GLN A 1 123 ? -13.877 -1.044 8.821 1.00 82.94 123 GLN A N 1
ATOM 950 C CA . GLN A 1 123 ? -13.911 -0.632 10.230 1.00 82.94 123 GLN A CA 1
ATOM 951 C C . GLN A 1 123 ? -12.781 -1.292 11.021 1.00 82.94 123 GLN A C 1
ATOM 953 O O . GLN A 1 123 ? -12.107 -0.637 11.809 1.00 82.94 123 GLN A O 1
ATOM 958 N N . SER A 1 124 ? -12.562 -2.586 10.778 1.00 79.81 124 SER A N 1
ATOM 959 C CA . SER A 1 124 ? -11.479 -3.353 11.394 1.00 79.81 124 SER A CA 1
ATOM 960 C C . SER A 1 124 ? -10.098 -2.808 11.011 1.00 79.81 124 SER A C 1
ATOM 962 O O . SER A 1 124 ? -9.218 -2.720 11.865 1.00 79.81 124 SER A O 1
ATOM 964 N N . LEU A 1 125 ? -9.901 -2.414 9.750 1.00 78.69 125 LEU A N 1
ATOM 965 C CA . LEU A 1 125 ? -8.638 -1.854 9.259 1.00 78.69 125 LEU A CA 1
ATOM 966 C C . LEU A 1 125 ? -8.376 -0.433 9.761 1.00 78.69 125 LEU A C 1
ATOM 968 O O . LEU A 1 125 ? -7.239 -0.112 10.096 1.00 78.69 125 LEU A O 1
ATOM 972 N N . MET A 1 126 ? -9.416 0.400 9.803 1.00 78.00 126 MET A N 1
ATOM 973 C CA . MET A 1 126 ? -9.332 1.795 10.234 1.00 78.00 126 MET A CA 1
ATOM 974 C C . MET A 1 126 ? -9.376 1.959 11.755 1.00 78.00 126 MET A C 1
ATOM 976 O O . MET A 1 126 ? -9.295 3.086 12.223 1.00 78.00 126 MET A O 1
ATOM 980 N N . ASP A 1 127 ? -9.545 0.875 12.512 1.00 70.88 127 ASP A N 1
ATOM 981 C CA . ASP A 1 127 ? -9.505 0.834 13.981 1.00 70.88 127 ASP A CA 1
ATOM 982 C C . ASP A 1 127 ? -10.316 1.948 14.675 1.00 70.88 127 ASP A C 1
ATOM 984 O O . ASP A 1 127 ? -9.913 2.525 15.679 1.00 70.88 127 ASP A O 1
ATOM 988 N N . GLY A 1 128 ? -11.472 2.304 14.103 1.00 64.69 128 GLY A N 1
ATOM 989 C CA . GLY A 1 128 ? -12.352 3.330 14.672 1.00 64.69 128 GLY A CA 1
ATOM 990 C C . GLY A 1 128 ? -11.890 4.782 14.498 1.00 64.69 128 GLY A C 1
ATOM 991 O O . GLY A 1 128 ? -12.430 5.655 15.170 1.00 64.69 128 GLY A O 1
ATOM 992 N N . LEU A 1 129 ? -10.973 5.077 13.565 1.00 69.38 129 LEU A N 1
ATOM 993 C CA . LEU A 1 129 ? -10.525 6.445 13.232 1.00 69.38 129 LEU A CA 1
ATOM 994 C C . LEU A 1 129 ? -11.665 7.435 12.920 1.00 69.38 129 LEU A C 1
ATOM 996 O O . LEU A 1 129 ? -11.457 8.645 12.964 1.00 69.38 129 LEU A O 1
ATOM 1000 N N . MET A 1 130 ? -12.858 6.936 12.588 1.00 77.19 130 MET A N 1
ATOM 1001 C CA . MET A 1 130 ? -14.054 7.744 12.372 1.00 77.19 130 MET A CA 1
ATOM 1002 C C . MET A 1 130 ? -15.181 7.300 13.316 1.00 77.19 130 MET A C 1
ATOM 1004 O O . MET A 1 130 ? -15.455 6.096 13.391 1.00 77.19 130 MET A O 1
ATOM 1008 N N . PRO A 1 131 ? -15.886 8.243 13.976 1.00 78.19 131 PRO A N 1
ATOM 1009 C CA . PRO A 1 131 ? -17.015 7.952 14.858 1.00 78.19 131 PRO A CA 1
ATOM 1010 C C . PRO A 1 131 ? -18.276 7.627 14.039 1.00 78.19 131 PRO A C 1
ATOM 1012 O O . PRO A 1 131 ? -19.251 8.374 14.028 1.00 78.19 131 PRO A O 1
ATOM 1015 N N . LEU A 1 132 ? -18.241 6.523 13.294 1.00 80.94 132 LEU A N 1
ATOM 1016 C CA . LEU A 1 132 ? -19.358 6.040 12.485 1.00 80.94 132 LEU A CA 1
ATOM 1017 C C . LEU A 1 132 ? -20.105 4.922 13.212 1.00 80.94 132 LEU A C 1
ATOM 1019 O O . LEU A 1 132 ? -19.503 4.070 13.870 1.00 80.94 132 LEU A O 1
ATOM 1023 N N . THR A 1 133 ? -21.425 4.892 13.035 1.00 85.94 133 THR A N 1
ATOM 1024 C CA . THR A 1 133 ? -22.251 3.757 13.453 1.00 85.94 133 THR A CA 1
ATOM 1025 C C . THR A 1 133 ? -21.895 2.513 12.639 1.00 85.94 133 THR A C 1
ATOM 1027 O O . THR A 1 133 ? -21.343 2.599 11.538 1.00 85.94 133 THR A O 1
ATOM 1030 N N . HIS A 1 134 ? -22.232 1.335 13.163 1.00 83.06 134 HIS A N 1
ATOM 1031 C CA . HIS A 1 134 ? -22.004 0.076 12.453 1.00 83.06 134 HIS A CA 1
ATOM 1032 C C . HIS A 1 134 ? -22.672 0.062 11.064 1.00 83.06 134 HIS A C 1
ATOM 1034 O O . HIS A 1 134 ? -22.057 -0.345 10.080 1.00 83.06 134 HIS A O 1
ATOM 1040 N N . GLU A 1 135 ? -23.886 0.609 10.950 1.00 85.44 135 GLU A N 1
ATOM 1041 C CA . GLU A 1 135 ? -24.570 0.778 9.662 1.00 85.44 135 GLU A CA 1
ATOM 1042 C C . GLU A 1 135 ? -23.807 1.706 8.706 1.00 85.44 135 GLU A C 1
ATOM 1044 O O . GLU A 1 135 ? -23.639 1.381 7.529 1.00 85.44 135 GLU A O 1
ATOM 1049 N N . GLY A 1 136 ? -23.274 2.826 9.209 1.00 87.81 136 GLY A N 1
ATOM 1050 C CA . GLY A 1 136 ? -22.444 3.737 8.419 1.00 87.81 136 GLY A CA 1
ATOM 1051 C C . GLY A 1 136 ? -21.203 3.043 7.852 1.00 87.81 136 GLY A C 1
ATOM 1052 O O . GLY A 1 136 ? -20.882 3.198 6.673 1.00 87.81 136 GLY A O 1
ATOM 1053 N N . TRP A 1 137 ? -20.556 2.200 8.658 1.00 89.56 137 TRP A N 1
ATOM 1054 C CA . TRP A 1 137 ? -19.420 1.383 8.234 1.00 89.56 137 TRP A CA 1
ATOM 1055 C C . TRP A 1 137 ? -19.777 0.354 7.157 1.00 89.56 137 TRP A C 1
ATOM 1057 O O . TRP A 1 137 ? -18.981 0.133 6.240 1.00 89.56 137 TRP A O 1
ATOM 1067 N N . MET A 1 138 ? -20.960 -0.254 7.230 1.00 88.25 138 MET A N 1
ATOM 1068 C CA . MET A 1 138 ? -21.445 -1.196 6.216 1.00 88.25 138 MET A CA 1
ATOM 1069 C C . MET A 1 138 ? -21.739 -0.494 4.886 1.00 88.25 138 MET A C 1
ATOM 1071 O O . MET A 1 138 ? -21.325 -0.972 3.827 1.00 88.25 138 MET A O 1
ATOM 1075 N N . ILE A 1 139 ? -22.381 0.678 4.924 1.00 89.75 139 ILE A N 1
ATOM 1076 C CA . ILE A 1 139 ? -22.647 1.490 3.726 1.00 89.75 139 ILE A CA 1
ATOM 1077 C C . ILE A 1 139 ? -21.333 1.949 3.088 1.00 89.75 139 ILE A C 1
ATOM 1079 O O . ILE A 1 139 ? -21.167 1.840 1.871 1.00 89.75 139 ILE A O 1
ATOM 1083 N N . LEU A 1 140 ? -20.388 2.431 3.898 1.00 90.25 140 LEU A N 1
ATOM 1084 C CA . LEU A 1 140 ? -19.083 2.881 3.424 1.00 90.25 140 LEU A CA 1
ATOM 1085 C C . LEU A 1 140 ? -18.299 1.732 2.781 1.00 90.25 140 LEU A C 1
ATOM 1087 O O . LEU A 1 140 ? -17.811 1.880 1.663 1.00 90.25 140 LEU A O 1
ATOM 1091 N N . THR A 1 141 ? -18.253 0.571 3.439 1.00 89.50 141 THR A N 1
ATOM 1092 C CA . THR A 1 141 ? -17.621 -0.646 2.906 1.00 89.50 141 THR A CA 1
ATOM 1093 C C . THR A 1 141 ? -18.238 -1.053 1.577 1.00 89.50 141 THR A C 1
ATOM 1095 O O . THR A 1 141 ? -17.512 -1.350 0.632 1.00 89.50 141 THR A O 1
ATOM 1098 N N . ARG A 1 142 ? -19.571 -1.003 1.458 1.00 90.94 142 ARG A N 1
ATOM 1099 C CA . ARG A 1 142 ? -20.270 -1.328 0.210 1.00 90.94 142 ARG A CA 1
ATOM 1100 C C . ARG A 1 142 ? -19.913 -0.365 -0.920 1.00 90.94 142 ARG A C 1
ATOM 1102 O O . ARG A 1 142 ? -19.641 -0.810 -2.032 1.00 90.94 142 ARG A O 1
ATOM 1109 N N . ARG A 1 143 ? -19.903 0.942 -0.647 1.00 93.69 143 ARG A N 1
ATOM 1110 C CA . ARG A 1 143 ? -19.531 1.968 -1.636 1.00 93.69 143 ARG A CA 1
ATOM 1111 C C . ARG A 1 143 ? -18.080 1.817 -2.074 1.00 93.69 143 ARG A C 1
ATOM 1113 O O . ARG A 1 143 ? -17.813 1.855 -3.268 1.00 93.69 143 ARG A O 1
ATOM 1120 N N . LEU A 1 144 ? -17.169 1.588 -1.129 1.00 91.19 144 LEU A N 1
ATOM 1121 C CA . LEU A 1 144 ? -15.756 1.376 -1.431 1.00 91.19 144 LEU A CA 1
ATOM 1122 C C . LEU A 1 144 ? -15.515 0.087 -2.208 1.00 91.19 144 LEU A C 1
ATOM 1124 O O . LEU A 1 144 ? -14.760 0.110 -3.166 1.00 91.19 144 LEU A O 1
ATOM 1128 N N . MET A 1 145 ? -16.182 -1.013 -1.858 1.00 92.50 145 MET A N 1
ATOM 1129 C CA . MET A 1 145 ? -16.131 -2.252 -2.636 1.00 92.50 145 MET A CA 1
ATOM 1130 C C . MET A 1 145 ? -16.519 -1.995 -4.099 1.00 92.50 145 MET A C 1
ATOM 1132 O O . MET A 1 145 ? -15.772 -2.366 -5.001 1.00 92.50 145 MET A O 1
ATOM 1136 N N . ILE A 1 146 ? -17.662 -1.339 -4.340 1.00 92.25 146 ILE A N 1
ATOM 1137 C CA . ILE A 1 146 ? -18.120 -1.008 -5.700 1.00 92.25 146 ILE A CA 1
ATOM 1138 C C . ILE A 1 146 ? -17.106 -0.100 -6.400 1.00 92.25 146 ILE A C 1
ATOM 1140 O O . ILE A 1 146 ? -16.791 -0.320 -7.565 1.00 92.25 146 ILE A O 1
ATOM 1144 N N . PHE A 1 147 ? -16.563 0.888 -5.689 1.00 92.94 147 PHE A N 1
ATOM 1145 C CA . PHE A 1 147 ? -15.544 1.789 -6.215 1.00 92.94 147 PHE A CA 1
ATOM 1146 C C . PHE A 1 147 ? -14.264 1.046 -6.618 1.00 92.94 147 PHE A C 1
ATOM 1148 O O . PHE A 1 147 ? -13.770 1.256 -7.720 1.00 92.94 147 PHE A O 1
ATOM 1155 N N . PHE A 1 148 ? -13.764 0.126 -5.788 1.00 91.31 148 PHE A N 1
ATOM 1156 C CA . PHE A 1 148 ? -12.596 -0.697 -6.107 1.00 91.31 148 PHE A CA 1
ATOM 1157 C C . PHE A 1 148 ? -12.838 -1.600 -7.315 1.00 91.31 148 PHE A C 1
ATOM 1159 O O . PHE A 1 148 ? -11.983 -1.669 -8.192 1.00 91.31 148 PHE A O 1
ATOM 1166 N N . PHE A 1 149 ? -14.006 -2.239 -7.422 1.00 92.69 149 PHE A N 1
ATOM 1167 C CA . PHE A 1 149 ? -14.345 -3.000 -8.627 1.00 92.69 149 PHE A CA 1
ATOM 1168 C C . PHE A 1 149 ? -14.460 -2.104 -9.865 1.00 92.69 149 PHE A C 1
ATOM 1170 O O . PHE A 1 149 ? -13.971 -2.474 -10.928 1.00 92.69 149 PHE A O 1
ATOM 1177 N N . GLY A 1 150 ? -15.034 -0.907 -9.727 1.00 92.25 150 GLY A N 1
ATOM 1178 C CA . GLY A 1 150 ? -15.075 0.091 -10.794 1.00 92.25 150 GLY A CA 1
ATOM 1179 C C . GLY A 1 150 ? -13.678 0.511 -11.253 1.00 92.25 150 GLY A C 1
ATOM 1180 O O . GLY A 1 150 ? -13.418 0.536 -12.452 1.00 92.25 150 GLY A O 1
ATOM 1181 N N . LEU A 1 151 ? -12.758 0.763 -10.316 1.00 90.25 151 LEU A N 1
ATOM 1182 C CA . LEU A 1 151 ? -11.357 1.061 -10.617 1.00 90.25 151 LEU A CA 1
ATOM 1183 C C . LEU A 1 151 ? -10.637 -0.119 -11.267 1.00 90.25 151 LEU A C 1
ATOM 1185 O O . LEU A 1 151 ? -9.862 0.096 -12.191 1.00 90.25 151 LEU A O 1
ATOM 1189 N N . ALA A 1 152 ? -10.894 -1.351 -10.824 1.00 89.31 152 ALA A N 1
ATOM 1190 C CA . ALA A 1 152 ? -10.325 -2.543 -11.443 1.00 89.31 152 ALA A CA 1
ATOM 1191 C C . ALA A 1 152 ? -10.751 -2.663 -12.913 1.00 89.31 152 ALA A C 1
ATOM 1193 O O . ALA A 1 152 ? -9.903 -2.847 -13.779 1.00 89.31 152 ALA A O 1
ATOM 1194 N N . ILE A 1 153 ? -12.049 -2.501 -13.195 1.00 90.00 153 ILE A N 1
ATOM 1195 C CA . ILE A 1 153 ? -12.589 -2.544 -14.560 1.00 90.00 153 ILE A CA 1
ATOM 1196 C C . ILE A 1 153 ? -12.024 -1.395 -15.395 1.00 90.00 153 ILE A C 1
ATOM 1198 O O . ILE A 1 153 ? -11.562 -1.620 -16.507 1.00 90.00 153 ILE A O 1
ATOM 1202 N N . LEU A 1 154 ? -12.031 -0.170 -14.865 1.00 90.44 154 LEU A N 1
ATOM 1203 C CA . LEU A 1 154 ? -11.525 0.999 -15.578 1.00 90.44 154 LEU A CA 1
ATOM 1204 C C . LEU A 1 154 ? -10.031 0.865 -15.893 1.00 90.44 154 LEU A C 1
ATOM 1206 O O . LEU A 1 154 ? -9.621 1.151 -17.013 1.00 90.44 154 LEU A O 1
ATOM 1210 N N . ASN A 1 155 ? -9.230 0.399 -14.931 1.00 87.88 155 ASN A N 1
ATOM 1211 C CA . ASN A 1 155 ? -7.805 0.165 -15.134 1.00 87.88 155 ASN A CA 1
ATOM 1212 C C . ASN A 1 155 ? -7.572 -0.904 -16.206 1.00 87.88 155 ASN A C 1
ATOM 1214 O O . ASN A 1 155 ? -6.750 -0.694 -17.088 1.00 87.88 155 ASN A O 1
ATOM 1218 N N . GLU A 1 156 ? -8.330 -2.004 -16.174 1.00 85.50 156 GLU A N 1
ATOM 1219 C CA . GLU A 1 156 ? -8.247 -3.057 -17.191 1.00 85.50 156 GLU A CA 1
ATOM 1220 C C . GLU A 1 156 ? -8.624 -2.538 -18.587 1.00 85.50 156 GLU A C 1
ATOM 1222 O O . GLU A 1 156 ? -7.948 -2.869 -19.552 1.00 85.50 156 GLU A O 1
ATOM 1227 N N . VAL A 1 157 ? -9.655 -1.692 -18.701 1.00 88.25 157 VAL A N 1
ATOM 1228 C CA . VAL A 1 157 ? -10.092 -1.097 -19.979 1.00 88.25 157 VAL A CA 1
ATOM 1229 C C . VAL A 1 157 ? -9.081 -0.091 -20.530 1.00 88.25 157 VAL A C 1
ATOM 1231 O O . VAL A 1 157 ? -8.866 -0.067 -21.731 1.00 88.25 157 VAL A O 1
ATOM 1234 N N . ILE A 1 158 ? -8.473 0.743 -19.682 1.00 84.62 158 ILE A N 1
ATOM 1235 C CA . ILE A 1 158 ? -7.458 1.724 -20.113 1.00 84.62 158 ILE A CA 1
ATOM 1236 C C . ILE A 1 158 ? -6.158 1.025 -20.524 1.00 84.62 158 ILE A C 1
ATOM 1238 O O . ILE A 1 158 ? -5.419 1.517 -21.373 1.00 84.62 158 ILE A O 1
ATOM 1242 N N . TRP A 1 159 ? -5.846 -0.089 -19.864 1.00 72.38 159 TRP A N 1
ATOM 1243 C CA . TRP A 1 159 ? -4.607 -0.825 -20.061 1.00 72.38 159 TRP A CA 1
ATOM 1244 C C . TRP A 1 159 ? -4.604 -1.724 -21.308 1.00 72.38 159 TRP A C 1
ATOM 1246 O O . TRP A 1 159 ? -3.531 -2.002 -21.848 1.00 72.38 159 TRP A O 1
ATOM 1256 N N . ARG A 1 160 ? -5.776 -2.198 -21.735 1.00 69.38 160 ARG A N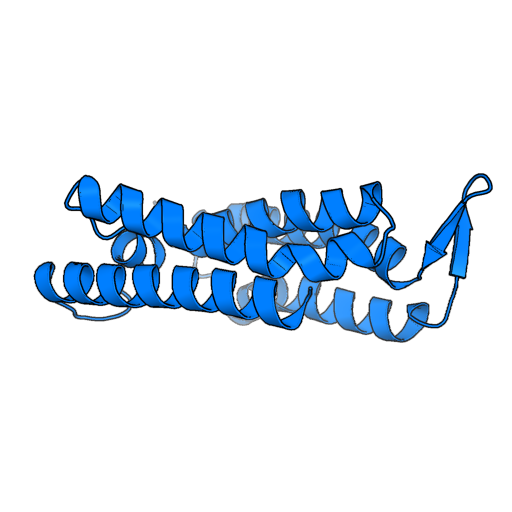 1
ATOM 1257 C CA . ARG A 1 160 ? -5.952 -3.054 -22.916 1.00 69.38 160 ARG A CA 1
ATOM 1258 C C . ARG A 1 160 ? -6.008 -2.255 -24.207 1.00 69.38 160 ARG A C 1
ATOM 1260 O O . ARG A 1 160 ? -5.450 -2.776 -25.197 1.00 69.38 160 ARG A O 1
#